Protein AF-A0A920RZF8-F1 (afdb_monomer_lite)

Sequence (107 aa):
MRLRALKFFKNVFKENGTVTAGNSSGLNDGAAALVLMNREEAELRKIEPLVKIVSWATCGVEPSLMGLGPIPATNLALKKADWQINDVDLFEINEAFAAQRLQLLKI

pLDDT: mean 93.05, std 6.18, range [61.53, 98.31]

Secondary structure (DSSP, 8-state):
--HHHHTTPPBSSSTT-S-BGGGB--------------HHHHHHTTPPPS------------GGGGGGTHHHHHHHHHHHHT--GGG-S------SBHHHHHHHTT-

Radius of gyration: 18.83 Å; chains: 1; bounding box: 41×30×52 Å

Foldseek 3Di:
DDPVVLVPFDDDPDDVDDFGPVFFDDDDDDDDDDDDDDPVVCVVVVHDDPDDDQFFFFDDDDPVPRLCRCVVRVVVRCVSSVHDPVVDPDDDDDRRGNVSVVVVVVD

Structure (mmCIF, N/CA/C/O backbone):
data_AF-A0A920RZF8-F1
#
_entry.id   AF-A0A920RZF8-F1
#
loop_
_atom_site.group_PDB
_atom_site.id
_atom_site.type_symbol
_atom_site.label_atom_id
_atom_site.label_alt_id
_atom_site.label_comp_id
_atom_site.label_asym_id
_atom_site.label_entity_id
_atom_site.label_seq_id
_atom_site.pdbx_PDB_ins_code
_atom_site.Cartn_x
_atom_site.Cartn_y
_atom_site.Cartn_z
_atom_site.occupancy
_atom_site.B_iso_or_equiv
_atom_site.auth_seq_id
_atom_site.auth_comp_id
_atom_site.auth_asym_id
_atom_site.auth_atom_id
_atom_site.pdbx_PDB_model_num
ATOM 1 N N . MET A 1 1 ? -7.581 -1.913 -23.022 1.00 64.75 1 MET A N 1
ATOM 2 C CA . MET A 1 1 ? -6.357 -2.095 -23.841 1.00 64.75 1 MET A CA 1
ATOM 3 C C . MET A 1 1 ? -6.209 -3.572 -24.212 1.00 64.75 1 MET A C 1
ATOM 5 O O . MET A 1 1 ? -6.566 -4.407 -23.395 1.00 64.75 1 MET A O 1
ATOM 9 N N . ARG A 1 2 ? -5.753 -3.931 -25.423 1.00 87.94 2 ARG A N 1
ATOM 10 C CA . ARG A 1 2 ? -5.576 -5.348 -25.829 1.00 87.94 2 ARG A CA 1
ATOM 11 C C . ARG A 1 2 ? -4.147 -5.813 -25.534 1.00 87.94 2 ARG A C 1
ATOM 13 O O . ARG A 1 2 ? -3.221 -5.062 -25.812 1.00 87.94 2 ARG A O 1
ATOM 20 N N . LEU A 1 3 ? -3.952 -7.064 -25.100 1.00 88.50 3 LEU A N 1
ATOM 21 C CA . LEU A 1 3 ? -2.623 -7.640 -24.808 1.00 88.50 3 LEU A CA 1
ATOM 22 C C . LEU A 1 3 ? -1.617 -7.445 -25.956 1.00 88.50 3 LEU A C 1
ATOM 24 O O . LEU A 1 3 ? -0.461 -7.105 -25.734 1.00 88.50 3 LEU A O 1
ATOM 28 N N . ARG A 1 4 ? -2.071 -7.597 -27.207 1.00 88.75 4 ARG A N 1
ATOM 29 C CA . ARG A 1 4 ? -1.227 -7.393 -28.397 1.00 88.75 4 ARG A CA 1
ATOM 30 C C . ARG A 1 4 ? -0.675 -5.969 -28.505 1.00 88.75 4 ARG A C 1
ATOM 32 O O . ARG A 1 4 ? 0.418 -5.800 -29.028 1.00 88.75 4 ARG A O 1
ATOM 39 N N . ALA A 1 5 ? -1.403 -4.972 -28.003 1.00 89.75 5 ALA A N 1
ATOM 40 C CA . ALA A 1 5 ? -0.987 -3.576 -28.060 1.00 89.75 5 ALA A CA 1
ATOM 41 C C . ALA A 1 5 ? 0.220 -3.285 -27.149 1.00 89.75 5 ALA A C 1
ATOM 43 O O . ALA A 1 5 ? 1.028 -2.425 -27.483 1.00 89.75 5 ALA A O 1
ATOM 44 N N . LEU A 1 6 ? 0.384 -4.031 -26.046 1.00 90.31 6 LEU A N 1
ATOM 45 C CA . LEU A 1 6 ? 1.505 -3.852 -25.113 1.00 90.31 6 LEU A CA 1
ATOM 46 C C . LEU A 1 6 ? 2.870 -4.070 -25.786 1.00 90.31 6 LEU A C 1
ATOM 48 O O . LEU A 1 6 ? 3.836 -3.410 -25.421 1.00 90.31 6 LEU A O 1
ATOM 52 N N . LYS A 1 7 ? 2.944 -4.929 -26.814 1.00 85.88 7 LYS A N 1
ATOM 53 C CA . LYS A 1 7 ? 4.188 -5.228 -27.548 1.00 85.88 7 LYS A CA 1
ATOM 54 C C . LYS A 1 7 ? 4.760 -4.038 -28.323 1.00 85.88 7 LYS A C 1
ATOM 56 O O . LYS A 1 7 ? 5.928 -4.073 -28.687 1.00 85.88 7 LYS A O 1
ATOM 61 N N . PHE A 1 8 ? 3.944 -3.025 -28.616 1.00 87.62 8 PHE A N 1
ATOM 62 C CA . PHE A 1 8 ? 4.373 -1.864 -29.400 1.00 87.62 8 PHE A CA 1
ATOM 63 C C . PHE A 1 8 ? 4.942 -0.733 -28.540 1.00 87.62 8 PHE A C 1
ATOM 65 O O . PHE A 1 8 ? 5.495 0.222 -29.086 1.00 87.62 8 PHE A O 1
ATOM 72 N N . PHE A 1 9 ? 4.824 -0.819 -27.212 1.00 85.44 9 PHE A N 1
ATOM 73 C CA . PHE A 1 9 ? 5.441 0.164 -26.335 1.00 85.44 9 PHE A CA 1
ATOM 74 C C . PHE A 1 9 ? 6.954 -0.024 -26.316 1.00 85.44 9 PHE A C 1
ATOM 76 O O . PHE A 1 9 ? 7.463 -1.127 -26.127 1.00 85.44 9 PHE A O 1
ATOM 83 N N . LYS A 1 10 ? 7.675 1.081 -26.501 1.00 85.44 10 LYS A N 1
ATOM 84 C CA . LYS A 1 10 ? 9.131 1.099 -26.396 1.00 85.44 10 LYS A CA 1
ATOM 85 C C . LYS A 1 10 ? 9.548 1.080 -24.926 1.00 85.44 10 LYS A C 1
ATOM 87 O O . LYS A 1 10 ? 8.876 1.658 -24.069 1.00 85.44 10 LYS A O 1
ATOM 92 N N . ASN A 1 11 ? 10.682 0.446 -24.655 1.00 83.88 11 ASN A N 1
ATOM 93 C CA . ASN A 1 11 ? 11.357 0.572 -23.369 1.00 83.88 11 ASN A CA 1
ATOM 94 C C . ASN A 1 11 ? 11.925 1.986 -23.219 1.00 83.88 11 ASN A C 1
ATOM 96 O O . ASN A 1 11 ? 12.470 2.534 -24.175 1.00 83.88 11 ASN A O 1
ATOM 100 N N . VAL A 1 12 ? 11.819 2.546 -22.015 1.00 79.50 12 VAL A N 1
ATOM 101 C CA . VAL A 1 12 ? 12.252 3.925 -21.710 1.00 79.50 12 VAL A CA 1
ATOM 102 C C . VAL A 1 12 ? 13.392 4.003 -20.692 1.00 79.50 12 VAL A C 1
ATOM 104 O O . VAL A 1 12 ? 14.047 5.033 -20.609 1.00 79.50 12 VAL A O 1
ATOM 107 N N . PHE A 1 13 ? 13.673 2.920 -19.959 1.00 86.12 13 PHE A N 1
ATOM 108 C CA . PHE A 1 13 ? 14.651 2.933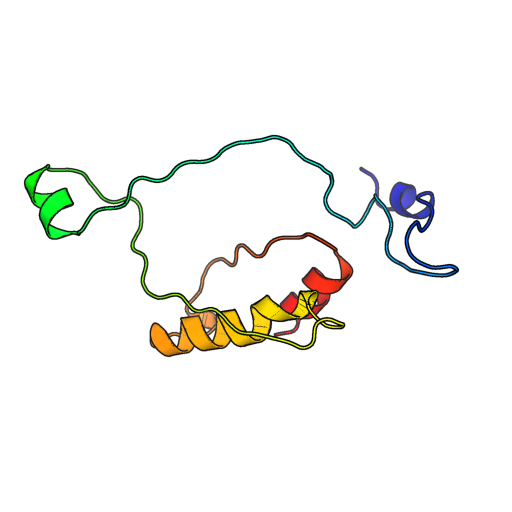 -18.859 1.00 86.12 13 PHE A CA 1
ATOM 109 C C . PHE A 1 13 ? 15.994 2.269 -19.186 1.00 86.12 13 PHE A C 1
ATOM 111 O O . PHE A 1 13 ? 17.027 2.680 -18.667 1.00 86.12 13 PHE A O 1
ATOM 118 N N . LYS A 1 14 ? 15.996 1.217 -20.011 1.00 88.12 14 LYS A N 1
ATOM 119 C CA . LYS A 1 14 ? 17.199 0.451 -20.361 1.00 88.12 14 LYS A CA 1
ATOM 120 C C . LYS A 1 14 ? 17.055 -0.151 -21.753 1.00 88.12 14 LYS A C 1
ATOM 122 O O . LYS A 1 14 ? 15.980 -0.644 -22.108 1.00 88.12 14 LYS A O 1
ATOM 127 N N . GLU A 1 15 ? 18.145 -0.156 -22.514 1.00 85.62 15 GLU A N 1
ATOM 128 C CA . GLU A 1 15 ? 18.229 -0.900 -23.769 1.00 85.62 15 GLU A CA 1
ATOM 129 C C . GLU A 1 15 ? 17.960 -2.394 -23.517 1.00 85.62 15 GLU A C 1
ATOM 131 O O . GLU A 1 15 ? 18.462 -2.973 -22.551 1.00 85.62 15 GLU A O 1
ATOM 136 N N . ASN A 1 16 ? 17.108 -3.009 -24.343 1.00 84.94 16 ASN A N 1
ATOM 137 C CA . ASN A 1 16 ? 16.633 -4.391 -24.170 1.00 84.94 16 ASN A CA 1
ATOM 138 C C . ASN A 1 16 ? 15.947 -4.683 -22.813 1.00 84.94 16 ASN A C 1
ATOM 140 O O . ASN A 1 16 ? 15.914 -5.827 -22.363 1.00 84.94 16 ASN A O 1
ATOM 144 N N . GLY A 1 17 ? 15.391 -3.660 -22.150 1.00 89.62 17 GLY A N 1
ATOM 145 C CA . GLY A 1 17 ? 14.585 -3.822 -20.937 1.00 89.62 17 GLY A CA 1
ATOM 146 C C . GLY A 1 17 ? 13.212 -4.472 -21.175 1.00 89.62 17 GLY A C 1
ATOM 147 O O . GLY A 1 17 ? 12.844 -4.827 -22.293 1.00 89.62 17 GLY A O 1
ATOM 148 N N . THR A 1 18 ? 12.432 -4.616 -20.105 1.00 92.06 18 THR A N 1
ATOM 149 C CA . THR A 1 18 ? 11.051 -5.145 -20.157 1.00 92.06 18 THR A CA 1
ATOM 150 C C . THR A 1 18 ? 10.011 -4.176 -19.589 1.00 92.06 18 THR A C 1
ATOM 152 O O . THR A 1 18 ? 8.806 -4.429 -19.673 1.00 92.06 18 THR A O 1
ATOM 155 N N . VAL A 1 19 ? 10.462 -3.061 -19.010 1.00 93.19 19 VAL A N 1
ATOM 156 C CA . VAL A 1 19 ? 9.607 -2.030 -18.419 1.00 93.19 19 VAL A CA 1
ATOM 157 C C . VAL A 1 19 ? 9.269 -0.978 -19.473 1.00 93.19 19 VAL A C 1
ATOM 159 O O . VAL A 1 19 ? 10.151 -0.360 -20.075 1.00 93.19 19 VAL A O 1
ATOM 162 N N . THR A 1 20 ? 7.972 -0.765 -19.666 1.00 93.88 20 THR A N 1
ATOM 163 C CA . THR A 1 20 ? 7.380 0.121 -20.669 1.00 93.88 20 THR A CA 1
ATOM 164 C C . THR A 1 20 ? 6.270 0.963 -20.042 1.00 93.88 20 THR A C 1
ATOM 166 O O . THR A 1 20 ? 5.745 0.627 -18.981 1.00 93.88 20 THR A O 1
ATOM 169 N N . ALA A 1 21 ? 5.832 2.020 -20.727 1.00 92.06 21 ALA A N 1
ATOM 170 C CA . ALA A 1 21 ? 4.686 2.808 -20.263 1.00 92.06 21 ALA A CA 1
ATOM 171 C C . ALA A 1 21 ? 3.379 1.991 -20.169 1.00 92.06 21 ALA A C 1
ATOM 173 O O . ALA A 1 21 ? 2.489 2.348 -19.411 1.00 92.06 21 ALA A O 1
ATOM 174 N N . GLY A 1 22 ? 3.258 0.880 -20.908 1.00 92.44 22 GLY A N 1
ATOM 175 C CA . GLY A 1 22 ? 2.079 0.012 -20.849 1.00 92.44 22 GLY A CA 1
ATOM 176 C C . GLY A 1 22 ? 2.031 -0.918 -19.631 1.00 92.44 22 GLY A C 1
ATOM 177 O O . GLY A 1 22 ? 0.998 -1.532 -19.389 1.00 92.44 22 GLY A O 1
ATOM 178 N N . ASN A 1 23 ? 3.135 -1.059 -18.888 1.00 93.88 23 ASN A N 1
ATOM 179 C CA . ASN A 1 23 ? 3.229 -1.920 -17.702 1.00 93.88 23 ASN A CA 1
ATOM 180 C C . ASN A 1 23 ? 3.809 -1.195 -16.472 1.00 93.88 23 ASN A C 1
ATOM 182 O O . ASN A 1 23 ? 4.311 -1.839 -15.547 1.00 93.88 23 ASN A O 1
ATOM 186 N N . SER A 1 24 ? 3.725 0.135 -16.480 1.00 93.94 24 SER A N 1
ATOM 187 C CA . SER A 1 24 ? 4.105 1.030 -15.386 1.00 93.94 24 SER A CA 1
ATOM 188 C C . SER A 1 24 ? 2.921 1.933 -15.051 1.00 93.94 24 SER A C 1
ATOM 190 O O . SER A 1 24 ? 2.096 2.209 -15.926 1.00 93.94 24 SER A O 1
ATOM 192 N N . SER A 1 25 ? 2.844 2.419 -13.816 1.00 94.25 25 SER A N 1
ATOM 193 C CA . SER A 1 25 ? 1.885 3.463 -13.463 1.00 94.25 25 SER A CA 1
ATOM 194 C C . SER A 1 25 ? 2.205 4.763 -14.206 1.00 94.25 25 SER A C 1
ATOM 196 O O . SER A 1 25 ? 3.362 5.053 -14.525 1.00 94.25 25 SER A O 1
ATOM 198 N N . GLY A 1 26 ? 1.171 5.557 -14.475 1.00 93.88 26 GLY A N 1
ATOM 199 C CA . GLY A 1 26 ? 1.331 6.882 -15.062 1.00 93.88 26 GLY A CA 1
ATOM 200 C C . GLY A 1 26 ? 1.813 7.926 -14.054 1.00 93.88 26 GLY A C 1
ATOM 201 O O . GLY A 1 26 ? 2.027 7.644 -12.876 1.00 93.88 26 GLY A O 1
ATOM 202 N N . LEU A 1 27 ? 1.951 9.155 -14.547 1.00 94.69 27 LEU A N 1
ATOM 203 C CA . LEU A 1 27 ? 1.905 10.348 -13.708 1.00 94.69 27 LEU A CA 1
ATOM 204 C C . LEU A 1 27 ? 0.442 10.771 -13.603 1.00 94.69 27 LEU A C 1
ATOM 206 O O . LEU A 1 27 ? -0.252 10.851 -14.618 1.00 94.69 27 LEU A O 1
ATOM 210 N N . ASN A 1 28 ? -0.030 10.987 -12.382 1.00 95.94 28 ASN A N 1
ATOM 211 C CA . ASN A 1 28 ? -1.441 11.197 -12.094 1.00 95.94 28 ASN A CA 1
ATOM 212 C C . ASN A 1 28 ? -1.613 12.344 -11.098 1.00 95.94 28 ASN A C 1
ATOM 214 O O . ASN A 1 28 ? -0.846 12.443 -10.142 1.00 95.94 28 ASN A O 1
ATOM 218 N N . ASP A 1 29 ? -2.669 13.133 -11.293 1.00 97.19 29 ASP A N 1
ATOM 219 C CA . ASP A 1 29 ? -3.113 14.163 -10.356 1.00 97.19 29 ASP A CA 1
ATOM 220 C C . ASP A 1 29 ? -4.395 13.693 -9.653 1.00 97.19 29 ASP A C 1
ATOM 222 O O . ASP A 1 29 ? -5.332 13.219 -10.300 1.00 97.19 29 ASP A O 1
ATOM 226 N N . GLY A 1 30 ? -4.448 13.812 -8.326 1.00 96.75 30 GLY A N 1
ATOM 227 C CA . GLY A 1 30 ? -5.599 13.395 -7.526 1.00 96.75 30 GLY A CA 1
ATOM 228 C C . GLY A 1 30 ? -5.421 13.673 -6.034 1.00 96.75 30 GLY A C 1
ATOM 229 O O . GLY A 1 30 ? -4.321 13.974 -5.576 1.00 96.75 30 GLY A O 1
ATOM 230 N N . ALA A 1 31 ? -6.511 13.568 -5.271 1.00 97.75 31 ALA A N 1
ATOM 231 C CA . ALA A 1 31 ? -6.513 13.735 -3.819 1.00 97.75 31 ALA A CA 1
ATOM 232 C C . ALA A 1 31 ? -7.434 12.707 -3.149 1.00 97.75 31 ALA A C 1
ATOM 234 O O . ALA A 1 31 ? -8.458 12.317 -3.709 1.00 97.75 31 ALA A O 1
ATOM 235 N N . ALA A 1 32 ? -7.076 12.299 -1.933 1.00 97.56 32 ALA A N 1
ATOM 236 C CA . ALA A 1 32 ? -7.878 11.438 -1.072 1.00 97.56 32 ALA A CA 1
ATOM 237 C C . ALA A 1 32 ? -7.745 11.905 0.385 1.00 97.56 32 ALA A C 1
ATOM 239 O O . ALA A 1 32 ? -6.698 12.423 0.776 1.00 97.56 32 ALA A O 1
ATOM 240 N N . ALA A 1 33 ? -8.797 11.725 1.184 1.00 98.00 33 ALA A N 1
ATOM 241 C CA . ALA A 1 33 ? -8.814 12.100 2.595 1.00 98.00 33 ALA A CA 1
ATOM 242 C C . ALA A 1 33 ? -9.531 11.038 3.436 1.00 98.00 33 ALA A C 1
ATOM 244 O O . ALA A 1 33 ? -10.488 10.413 2.982 1.00 98.00 33 ALA A O 1
ATOM 245 N N . LEU A 1 34 ? -9.066 10.864 4.673 1.00 97.50 34 LEU A N 1
ATOM 246 C CA . LEU A 1 34 ? -9.647 9.984 5.685 1.00 97.50 34 LEU A CA 1
ATOM 247 C C . LEU A 1 34 ? -9.737 10.754 7.006 1.00 97.50 34 LEU A C 1
ATOM 249 O O . LEU A 1 34 ? -8.871 11.578 7.303 1.00 97.50 34 LEU A O 1
ATOM 253 N N . VAL A 1 35 ? -10.758 10.464 7.811 1.00 97.19 35 VAL A N 1
ATOM 254 C CA . VAL A 1 35 ? -10.884 10.986 9.177 1.00 97.19 35 VAL A CA 1
ATOM 255 C C . VAL A 1 35 ? -10.560 9.861 10.149 1.00 97.19 35 VAL A C 1
ATOM 257 O O . VAL A 1 35 ? -11.169 8.795 10.093 1.00 97.19 35 VAL A O 1
ATOM 260 N N . LEU A 1 36 ? -9.594 10.099 11.033 1.00 97.56 36 LEU A N 1
ATOM 261 C CA . LEU A 1 36 ? -9.194 9.152 12.069 1.00 97.56 36 LEU A CA 1
ATOM 262 C C . LEU A 1 36 ? -9.745 9.598 13.418 1.00 97.56 36 LEU A C 1
ATOM 264 O O . LEU A 1 36 ? -9.737 10.786 13.739 1.00 97.56 36 LEU A O 1
ATOM 268 N N . MET A 1 37 ? -10.200 8.635 14.213 1.00 97.19 37 MET A N 1
ATOM 269 C CA . MET A 1 37 ? -10.693 8.860 15.568 1.00 97.19 37 MET A CA 1
ATOM 270 C C . MET A 1 37 ? -10.319 7.685 16.466 1.00 97.19 37 MET A C 1
ATOM 272 O O . MET A 1 37 ? -10.192 6.548 16.005 1.00 97.19 37 MET A O 1
ATOM 276 N N . ASN A 1 38 ? -10.200 7.956 17.765 1.00 97.56 38 ASN A N 1
ATOM 277 C CA . ASN A 1 38 ? -10.251 6.901 18.770 1.00 97.56 38 ASN A CA 1
ATOM 278 C C . ASN A 1 38 ? -11.667 6.315 18.815 1.00 97.56 38 ASN A C 1
ATOM 280 O O . ASN A 1 38 ? -12.646 7.034 18.607 1.00 97.56 38 ASN A O 1
ATOM 284 N N . ARG A 1 39 ? -11.782 5.017 19.123 1.00 96.50 39 ARG A N 1
ATOM 285 C CA . ARG A 1 39 ? -13.082 4.332 19.187 1.00 96.50 39 ARG A CA 1
ATOM 286 C C . ARG A 1 39 ? -14.037 4.994 20.187 1.00 96.50 39 ARG A C 1
ATOM 288 O O . ARG A 1 39 ? -15.181 5.242 19.837 1.00 96.50 39 ARG A O 1
ATOM 295 N N . GLU A 1 40 ? -13.541 5.338 21.371 1.00 97.38 40 GLU A N 1
ATOM 296 C CA . GLU A 1 40 ? -14.320 5.987 22.437 1.00 97.38 40 GLU A CA 1
ATOM 297 C C . GLU A 1 40 ? -14.927 7.323 21.978 1.00 97.38 40 GLU A C 1
ATOM 299 O O . GLU A 1 40 ? -16.091 7.614 22.242 1.00 97.38 40 GLU A O 1
ATOM 304 N N . GLU A 1 41 ? -14.161 8.116 21.225 1.00 97.75 41 GLU A N 1
ATOM 305 C CA . GLU A 1 41 ? -14.629 9.404 20.709 1.00 97.75 41 GLU A CA 1
ATOM 306 C C . GLU A 1 41 ? -15.675 9.223 19.602 1.00 97.75 41 GLU A C 1
ATOM 308 O O . GLU A 1 41 ? -16.660 9.962 19.545 1.00 97.75 41 GLU A O 1
ATOM 313 N N . ALA A 1 42 ? -15.488 8.225 18.734 1.00 97.38 42 ALA A N 1
ATOM 314 C CA . ALA A 1 42 ? -16.473 7.883 17.713 1.00 97.38 42 ALA A CA 1
ATOM 315 C C . ALA A 1 42 ? -17.802 7.443 18.354 1.00 97.38 42 ALA A C 1
ATOM 317 O O . ALA A 1 42 ? -18.862 7.909 17.940 1.00 97.38 42 ALA A O 1
ATOM 318 N N . GLU A 1 43 ? -17.752 6.631 19.415 1.00 96.62 43 GLU A N 1
ATOM 319 C CA . GLU A 1 43 ? -18.927 6.193 20.178 1.00 96.62 43 GLU A CA 1
ATOM 320 C C . GLU A 1 43 ? -19.637 7.365 20.873 1.00 96.62 43 GLU A C 1
ATOM 322 O O . GLU A 1 43 ? -20.854 7.509 20.733 1.00 96.62 43 GLU A O 1
ATOM 327 N N . LEU A 1 44 ? -18.890 8.254 21.544 1.00 97.94 44 LEU A N 1
ATOM 328 C CA . LEU A 1 44 ? -19.437 9.463 22.176 1.00 97.94 44 LEU A CA 1
ATOM 329 C C . LEU A 1 44 ? -20.180 10.343 21.162 1.00 97.94 44 LEU A C 1
ATOM 331 O O . LEU A 1 44 ? -21.261 10.868 21.443 1.00 97.94 44 LEU A O 1
ATOM 335 N N . ARG A 1 45 ? -19.609 10.480 19.962 1.00 97.75 45 ARG A N 1
ATOM 336 C CA . ARG A 1 45 ? -20.190 11.247 18.853 1.00 97.75 45 ARG A CA 1
ATOM 337 C C . ARG A 1 45 ? -21.245 10.481 18.061 1.00 97.75 45 ARG A C 1
ATOM 339 O O . ARG A 1 45 ? -21.848 11.073 17.169 1.00 97.75 45 ARG A O 1
ATOM 346 N N . LYS A 1 46 ? -21.488 9.205 18.382 1.00 97.88 46 LYS A N 1
ATOM 347 C CA . LYS A 1 46 ? -22.399 8.304 17.658 1.00 97.88 46 LYS A CA 1
ATOM 348 C C . LYS A 1 46 ? -22.053 8.186 16.166 1.00 97.88 46 LYS A C 1
ATOM 350 O O . LYS A 1 46 ? -22.941 8.144 15.318 1.00 97.88 46 LYS A O 1
ATOM 355 N N . ILE A 1 47 ? -20.760 8.163 15.852 1.00 97.56 47 ILE A N 1
ATOM 356 C CA . ILE A 1 47 ? -20.225 7.944 14.506 1.00 97.56 47 ILE A CA 1
ATOM 357 C C . ILE A 1 47 ? -19.856 6.467 14.383 1.00 97.56 47 ILE A C 1
ATOM 359 O O . ILE A 1 47 ? -19.030 5.970 15.146 1.00 97.56 47 ILE A O 1
ATOM 363 N N . GLU A 1 48 ? -20.441 5.774 13.408 1.00 97.06 48 GLU A N 1
ATOM 364 C CA . GLU A 1 48 ? -20.093 4.388 13.093 1.00 97.06 48 GLU A CA 1
ATOM 365 C C . GLU A 1 48 ? -18.763 4.332 12.311 1.00 97.06 48 GLU A C 1
ATOM 367 O O . GLU A 1 48 ? -18.671 4.902 11.219 1.00 97.06 48 GLU A O 1
ATOM 372 N N . PRO A 1 49 ? -17.705 3.685 12.837 1.00 97.25 49 PRO A N 1
ATOM 373 C CA . PRO A 1 49 ? -16.434 3.568 12.127 1.00 97.25 49 PRO A CA 1
ATOM 374 C C . PRO A 1 49 ? -16.534 2.602 10.941 1.00 97.25 49 PRO A C 1
ATOM 376 O O . PRO A 1 49 ? -17.002 1.479 11.101 1.00 97.25 49 PRO A O 1
ATOM 379 N N . LEU A 1 50 ? -16.004 2.993 9.777 1.00 97.81 50 LEU A N 1
ATOM 380 C CA . LEU A 1 50 ? -15.984 2.132 8.584 1.00 97.81 50 LEU A CA 1
ATOM 381 C C . LEU A 1 50 ? -15.000 0.961 8.712 1.00 97.81 50 LEU A C 1
ATOM 383 O O . LEU A 1 50 ? -15.272 -0.142 8.252 1.00 97.81 50 LEU A O 1
ATOM 387 N N . VAL A 1 51 ? -13.831 1.218 9.304 1.00 96.44 51 VAL A N 1
ATOM 388 C CA . VAL A 1 51 ? -12.733 0.254 9.455 1.00 96.44 51 VAL A CA 1
ATOM 389 C C . VAL A 1 51 ? -11.925 0.561 10.716 1.00 96.44 51 VAL A C 1
ATOM 391 O O . VAL A 1 51 ? -12.042 1.636 11.308 1.00 96.44 51 VAL A O 1
ATOM 394 N N . LYS A 1 52 ? -11.059 -0.375 11.114 1.00 96.75 52 LYS A N 1
ATOM 395 C CA . LYS A 1 52 ? -10.077 -0.202 12.190 1.00 96.75 52 LYS A CA 1
ATOM 396 C C . LYS A 1 52 ? -8.668 -0.429 11.644 1.00 96.75 52 LYS A C 1
ATOM 398 O O . LYS A 1 52 ? -8.429 -1.417 10.959 1.00 96.75 52 LYS A O 1
ATOM 403 N N . ILE A 1 53 ? -7.722 0.430 12.023 1.00 97.62 53 ILE A N 1
ATOM 404 C CA . ILE A 1 53 ? -6.290 0.181 11.801 1.00 97.62 53 ILE A CA 1
ATOM 405 C C . ILE A 1 53 ? -5.823 -0.823 12.863 1.00 97.62 53 ILE A C 1
ATOM 407 O O . ILE A 1 53 ? -5.783 -0.494 14.049 1.00 97.62 53 ILE A O 1
ATOM 411 N N . VAL A 1 54 ? -5.525 -2.059 12.453 1.00 97.56 54 VAL A N 1
ATOM 412 C CA . VAL A 1 54 ? -5.111 -3.145 13.366 1.00 97.56 54 VAL A CA 1
ATOM 413 C C . VAL A 1 54 ? -3.610 -3.092 13.644 1.00 97.56 54 VAL A C 1
ATOM 415 O O . VAL A 1 54 ? -3.190 -3.180 14.795 1.00 97.56 54 VAL A O 1
ATOM 418 N N . SER A 1 55 ? -2.797 -2.892 12.609 1.00 98.31 55 SER A N 1
ATOM 419 C CA . SER A 1 55 ? -1.350 -2.726 12.725 1.00 98.31 55 SER A CA 1
ATOM 420 C C . SER A 1 55 ? -0.791 -1.944 11.535 1.00 98.31 55 SER A C 1
ATOM 422 O O . SER A 1 55 ? -1.474 -1.708 10.539 1.00 98.31 55 SER A O 1
ATOM 424 N N . TRP A 1 56 ? 0.469 -1.525 11.652 1.00 98.00 56 TRP A N 1
ATOM 425 C CA . TRP A 1 56 ? 1.229 -0.913 10.567 1.00 98.00 56 TRP A CA 1
ATOM 426 C C . TRP A 1 56 ? 2.732 -1.133 10.777 1.00 98.00 56 TRP A C 1
ATOM 428 O O . TRP A 1 56 ? 3.218 -1.341 11.901 1.00 98.00 56 TRP A O 1
ATOM 438 N N . ALA A 1 57 ? 3.492 -1.094 9.687 1.00 98.06 57 ALA A N 1
ATOM 439 C CA . ALA A 1 57 ? 4.934 -1.263 9.717 1.00 98.06 57 ALA A CA 1
ATOM 440 C C . ALA A 1 57 ? 5.615 -0.558 8.542 1.00 98.06 57 ALA A C 1
ATOM 442 O O . ALA A 1 57 ? 5.042 -0.421 7.464 1.00 98.06 57 ALA A O 1
ATOM 443 N N . THR A 1 58 ? 6.870 -0.179 8.766 1.00 97.12 58 THR A N 1
ATOM 444 C CA . THR A 1 58 ? 7.772 0.376 7.757 1.00 97.12 58 THR A CA 1
ATOM 445 C C . THR A 1 58 ? 9.079 -0.401 7.823 1.00 97.12 58 THR A C 1
ATOM 447 O O . THR A 1 58 ? 9.565 -0.699 8.917 1.00 97.12 58 THR A O 1
ATOM 450 N N . CYS A 1 59 ? 9.654 -0.729 6.668 1.00 94.38 59 CYS A N 1
ATOM 451 C CA . CYS A 1 59 ? 10.929 -1.433 6.570 1.00 94.38 59 CYS A CA 1
ATOM 452 C C . CYS A 1 59 ? 11.793 -0.813 5.472 1.00 94.38 59 CYS A C 1
ATOM 454 O O . CYS A 1 59 ? 11.279 -0.389 4.438 1.00 94.38 59 CYS A O 1
ATOM 456 N N . GLY A 1 60 ? 13.105 -0.780 5.702 1.00 94.94 60 GLY A N 1
ATOM 457 C CA . GLY A 1 60 ? 14.086 -0.443 4.675 1.00 94.94 60 GLY A CA 1
ATOM 458 C C . GLY A 1 60 ? 14.484 -1.677 3.870 1.00 94.94 60 GLY A C 1
ATOM 459 O O . GLY A 1 60 ? 14.505 -2.789 4.396 1.00 94.94 60 GLY A O 1
ATOM 460 N N . VAL A 1 61 ? 14.818 -1.464 2.602 1.00 95.06 61 VAL A N 1
ATOM 461 C CA . VAL A 1 61 ? 15.450 -2.449 1.716 1.00 95.06 61 VAL A CA 1
ATOM 462 C C . VAL A 1 61 ? 16.584 -1.766 0.960 1.00 95.06 61 VAL A C 1
ATOM 464 O O . VAL A 1 61 ? 16.656 -0.536 0.932 1.00 95.06 61 VAL A O 1
ATOM 467 N N . GLU A 1 62 ? 17.450 -2.557 0.329 1.00 94.94 62 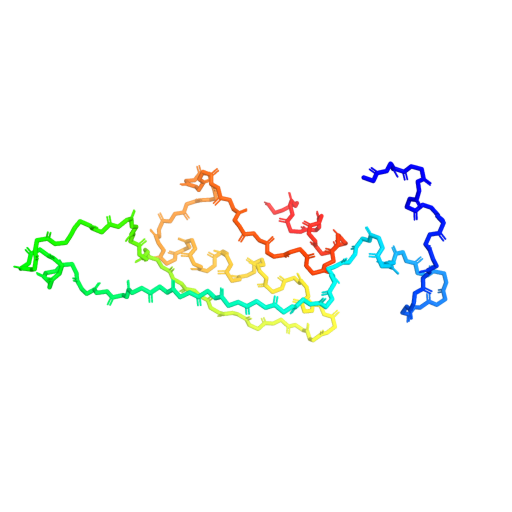GLU A N 1
ATOM 468 C CA . GLU A 1 62 ? 18.477 -2.022 -0.563 1.00 94.94 62 GLU A CA 1
ATOM 469 C C . GLU A 1 62 ? 17.850 -1.111 -1.634 1.00 94.94 62 GLU A C 1
ATOM 471 O O . GLU A 1 62 ? 16.861 -1.512 -2.258 1.00 94.94 62 GLU A O 1
ATOM 476 N N . PRO A 1 63 ? 18.406 0.088 -1.899 1.00 94.50 63 PRO A N 1
ATOM 477 C CA . PRO A 1 63 ? 17.818 1.035 -2.849 1.00 94.50 63 PRO A CA 1
ATOM 478 C C . PRO A 1 63 ? 17.618 0.457 -4.255 1.00 94.50 63 PRO A C 1
ATOM 480 O O . PRO A 1 63 ? 16.626 0.747 -4.920 1.00 94.50 63 PRO A O 1
ATOM 483 N N . SER A 1 64 ? 18.526 -0.418 -4.697 1.00 93.06 64 SER A N 1
ATOM 484 C CA . SER A 1 64 ? 18.428 -1.117 -5.985 1.00 93.06 64 SER A CA 1
ATOM 485 C C . SER A 1 64 ? 17.259 -2.110 -6.058 1.00 93.06 64 SER A C 1
ATOM 487 O O . SER A 1 64 ? 16.848 -2.493 -7.152 1.00 93.06 64 SER A O 1
ATOM 489 N N . LEU A 1 65 ? 16.702 -2.504 -4.908 1.00 89.81 65 LEU A N 1
ATOM 490 C CA . LEU A 1 65 ? 15.593 -3.444 -4.749 1.00 89.81 65 LEU A CA 1
ATOM 491 C C . LEU A 1 65 ? 14.341 -2.776 -4.166 1.00 89.81 65 LEU A C 1
ATOM 493 O O . LEU A 1 65 ? 13.468 -3.474 -3.654 1.00 89.81 65 LEU A O 1
ATOM 497 N N . MET A 1 66 ? 14.223 -1.446 -4.251 1.00 91.56 66 MET A N 1
ATOM 498 C CA . MET A 1 66 ? 13.154 -0.682 -3.589 1.00 91.56 66 MET A CA 1
ATOM 499 C C . MET A 1 66 ? 11.736 -1.240 -3.818 1.00 91.56 66 MET A C 1
ATOM 501 O O . MET A 1 66 ? 10.910 -1.212 -2.910 1.00 91.56 66 MET A O 1
ATOM 505 N N . GLY A 1 67 ? 11.462 -1.815 -4.997 1.00 89.31 67 GLY A N 1
ATOM 506 C CA . GLY A 1 67 ? 10.161 -2.408 -5.330 1.00 89.31 67 GLY A CA 1
ATOM 507 C C . GLY A 1 67 ? 9.775 -3.632 -4.487 1.00 89.31 67 GLY A C 1
ATOM 508 O O . GLY A 1 67 ? 8.619 -4.044 -4.504 1.00 89.31 67 GLY A O 1
ATOM 509 N N . LEU A 1 68 ? 10.717 -4.206 -3.732 1.00 92.81 68 LEU A N 1
ATOM 510 C CA . LEU A 1 68 ? 10.493 -5.325 -2.812 1.00 92.81 68 LEU A CA 1
ATOM 511 C C . LEU A 1 68 ? 10.178 -4.874 -1.380 1.00 92.81 68 LEU A C 1
ATOM 513 O O . LEU A 1 68 ? 9.890 -5.720 -0.539 1.00 92.81 68 LEU A O 1
ATOM 517 N N . GLY A 1 69 ? 10.199 -3.569 -1.091 1.00 94.06 69 GLY A N 1
ATOM 518 C CA . GLY A 1 69 ? 9.883 -3.013 0.231 1.00 94.06 69 GLY A CA 1
ATOM 519 C C . GLY A 1 69 ? 8.576 -3.523 0.865 1.00 94.06 69 GLY A C 1
ATOM 520 O O . GLY A 1 69 ? 8.570 -3.779 2.072 1.00 94.06 69 GLY A O 1
ATOM 521 N N . PRO A 1 70 ? 7.490 -3.752 0.097 1.00 94.81 70 PRO A N 1
ATOM 522 C CA . PRO A 1 70 ? 6.258 -4.301 0.655 1.00 94.81 70 PRO A CA 1
ATOM 523 C C . PRO A 1 70 ? 6.399 -5.699 1.271 1.00 94.81 70 PRO A C 1
ATOM 525 O O . PRO A 1 70 ? 5.621 -6.013 2.166 1.00 94.81 70 PRO A O 1
ATOM 528 N N . ILE A 1 71 ? 7.378 -6.523 0.865 1.00 93.62 71 ILE A N 1
ATOM 529 C CA . ILE A 1 71 ? 7.564 -7.885 1.405 1.00 93.62 71 ILE A CA 1
ATOM 530 C C . ILE A 1 71 ? 7.859 -7.848 2.917 1.00 93.62 71 ILE A C 1
ATOM 532 O O . ILE A 1 71 ? 7.039 -8.335 3.701 1.00 93.62 71 ILE A O 1
ATOM 536 N N . PRO A 1 72 ? 8.983 -7.258 3.382 1.00 95.38 72 PRO A N 1
ATOM 537 C CA . PRO A 1 72 ? 9.280 -7.207 4.810 1.00 95.38 72 PRO A CA 1
ATOM 538 C C . PRO A 1 72 ? 8.278 -6.345 5.585 1.00 95.38 72 PRO A C 1
ATOM 540 O O . PRO A 1 72 ? 7.953 -6.681 6.723 1.00 95.38 72 PRO A O 1
ATOM 543 N N . ALA A 1 73 ? 7.755 -5.271 4.980 1.00 96.69 73 ALA A N 1
ATOM 544 C CA . ALA A 1 73 ? 6.785 -4.398 5.636 1.00 96.69 73 ALA A CA 1
ATOM 545 C C . ALA A 1 73 ? 5.465 -5.128 5.936 1.00 96.69 73 ALA A C 1
ATOM 547 O O . ALA A 1 73 ? 4.970 -5.051 7.061 1.00 96.69 73 ALA A O 1
ATOM 548 N N . THR A 1 74 ? 4.938 -5.891 4.973 1.00 95.88 74 THR A N 1
ATOM 549 C CA . THR A 1 74 ? 3.706 -6.679 5.144 1.00 95.88 74 THR A CA 1
ATOM 550 C C . THR A 1 74 ? 3.908 -7.767 6.193 1.00 95.88 74 THR A C 1
ATOM 552 O O . THR A 1 74 ? 3.119 -7.857 7.129 1.00 95.88 74 THR A O 1
ATOM 555 N N . ASN A 1 75 ? 5.012 -8.519 6.121 1.00 95.25 75 ASN A N 1
ATOM 556 C CA . ASN A 1 75 ? 5.3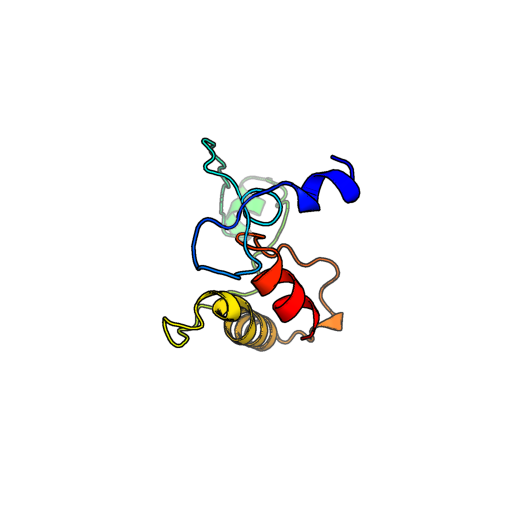25 -9.557 7.109 1.00 95.25 75 ASN A CA 1
ATOM 557 C C . ASN A 1 75 ? 5.422 -8.993 8.535 1.00 95.25 75 ASN A C 1
ATOM 559 O O . ASN A 1 75 ? 4.947 -9.611 9.488 1.00 95.25 75 ASN A O 1
ATOM 563 N N . LEU A 1 76 ? 6.010 -7.804 8.700 1.00 97.62 76 LEU A N 1
ATOM 564 C CA . LEU A 1 76 ? 6.101 -7.154 10.004 1.00 97.62 76 LEU A CA 1
ATOM 565 C C . LEU A 1 76 ? 4.741 -6.632 10.493 1.00 97.62 76 LEU A C 1
ATOM 567 O O . LEU A 1 76 ? 4.447 -6.746 11.683 1.00 97.62 76 LEU A O 1
ATOM 571 N N . ALA A 1 77 ? 3.911 -6.072 9.609 1.00 98.19 77 ALA A N 1
ATOM 572 C CA . ALA A 1 77 ? 2.561 -5.628 9.957 1.00 98.19 77 ALA A CA 1
ATOM 573 C C . ALA A 1 77 ? 1.672 -6.809 10.380 1.00 98.19 77 ALA A C 1
ATOM 575 O O . ALA A 1 77 ? 1.036 -6.735 11.432 1.00 98.19 77 ALA A O 1
ATOM 576 N N . LEU A 1 78 ? 1.702 -7.915 9.632 1.00 97.69 78 LEU A N 1
ATOM 577 C CA . LEU A 1 78 ? 1.001 -9.155 9.976 1.00 97.69 78 LEU A CA 1
ATOM 578 C C . LEU A 1 78 ? 1.454 -9.685 11.337 1.00 97.69 78 LEU A C 1
ATOM 580 O O . LEU A 1 78 ? 0.630 -9.885 12.223 1.00 97.69 78 LEU A O 1
ATOM 584 N N . LYS A 1 79 ? 2.770 -9.768 11.568 1.00 97.81 79 LYS A N 1
ATOM 585 C CA . LYS A 1 79 ? 3.318 -10.181 12.867 1.00 97.81 79 LYS A CA 1
ATOM 586 C C . LYS A 1 79 ? 2.848 -9.289 14.023 1.00 97.81 79 LYS A C 1
ATOM 588 O O . LYS A 1 79 ? 2.583 -9.793 15.106 1.00 97.81 79 LYS A O 1
ATOM 593 N N . LYS A 1 80 ? 2.752 -7.969 13.824 1.00 98.31 80 LYS A N 1
ATOM 594 C CA . LYS A 1 80 ? 2.240 -7.035 14.846 1.00 98.31 80 LYS A CA 1
ATOM 595 C C . LYS A 1 80 ? 0.737 -7.179 15.093 1.00 98.31 80 LYS A C 1
ATOM 597 O O . LYS A 1 80 ? 0.289 -6.868 16.191 1.00 98.31 80 LYS A O 1
ATOM 602 N N . ALA A 1 81 ? -0.020 -7.580 14.075 1.00 97.94 81 ALA A N 1
ATOM 603 C CA . ALA A 1 81 ? -1.447 -7.871 14.181 1.00 97.94 81 ALA A CA 1
ATOM 604 C C . ALA A 1 81 ? -1.728 -9.275 14.741 1.00 97.94 81 ALA A C 1
ATOM 606 O O . ALA A 1 81 ? -2.884 -9.577 15.013 1.00 97.94 81 ALA A O 1
ATOM 607 N N . ASP A 1 82 ? -0.687 -10.099 14.912 1.00 98.00 82 ASP A N 1
ATOM 608 C CA . ASP A 1 82 ? -0.791 -11.535 15.188 1.00 98.00 82 ASP A CA 1
ATOM 609 C C . ASP A 1 82 ? -1.602 -12.286 14.116 1.00 98.00 82 ASP A C 1
ATOM 611 O O . ASP A 1 82 ? -2.409 -13.163 14.405 1.00 98.00 82 ASP A O 1
ATOM 615 N N . TRP A 1 83 ? -1.415 -11.893 12.853 1.00 97.94 83 TRP A N 1
ATOM 616 C CA . TRP A 1 83 ? -2.101 -12.457 11.690 1.00 97.94 83 TRP A CA 1
ATOM 617 C C . TRP A 1 83 ? -1.150 -13.284 10.826 1.00 97.94 83 TRP A C 1
ATOM 619 O O . TRP A 1 83 ? 0.050 -13.010 10.729 1.00 97.94 83 TRP A O 1
ATOM 629 N N . GLN A 1 84 ? -1.712 -14.276 10.148 1.00 96.06 84 GLN A N 1
ATOM 630 C CA . GLN A 1 84 ? -1.123 -14.992 9.026 1.00 96.06 84 GLN A CA 1
ATOM 631 C C . GLN A 1 84 ? -1.565 -14.357 7.702 1.00 96.06 84 GLN A C 1
ATOM 633 O O . GLN A 1 84 ? -2.553 -13.631 7.633 1.00 96.06 84 GLN A O 1
ATOM 638 N N . ILE A 1 85 ? -0.855 -14.663 6.612 1.00 92.94 85 ILE A N 1
ATOM 639 C CA . ILE A 1 85 ? -1.206 -14.147 5.277 1.00 92.94 85 ILE A CA 1
ATOM 640 C C . ILE A 1 85 ? -2.623 -14.562 4.842 1.00 92.94 85 ILE A C 1
ATOM 642 O O . ILE A 1 85 ? -3.313 -13.787 4.192 1.00 92.94 85 ILE A O 1
A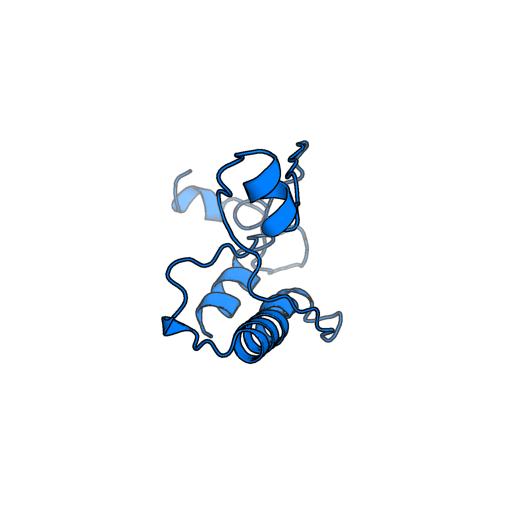TOM 646 N N . ASN A 1 86 ? -3.071 -15.751 5.262 1.00 95.19 86 ASN A N 1
ATOM 647 C CA . ASN A 1 86 ? -4.397 -16.294 4.951 1.00 95.19 86 ASN A CA 1
ATOM 648 C C . ASN A 1 86 ? -5.525 -15.674 5.790 1.00 95.19 86 ASN A C 1
ATOM 650 O O . ASN A 1 86 ? -6.686 -15.933 5.494 1.00 95.19 86 ASN A O 1
ATOM 654 N N . ASP A 1 87 ? -5.196 -14.875 6.810 1.00 96.38 87 ASP A N 1
ATOM 655 C CA . ASP A 1 87 ? -6.189 -14.114 7.578 1.00 96.38 87 ASP A CA 1
ATOM 656 C C . ASP A 1 87 ? -6.569 -12.804 6.864 1.00 96.38 87 ASP A C 1
ATOM 658 O O . ASP A 1 87 ? -7.451 -12.076 7.317 1.00 96.38 87 ASP A O 1
ATOM 662 N N . VAL A 1 88 ? -5.890 -12.475 5.758 1.00 96.19 88 VAL A N 1
ATOM 663 C CA . VAL A 1 88 ? -6.153 -11.279 4.957 1.00 96.19 88 VAL A CA 1
ATOM 664 C C . VAL A 1 88 ? -6.967 -11.645 3.723 1.00 96.19 88 VAL A C 1
ATOM 666 O O . VAL A 1 88 ? -6.475 -12.297 2.804 1.00 96.19 88 VAL A O 1
ATOM 669 N N . ASP A 1 89 ? -8.193 -11.134 3.667 1.00 96.62 89 ASP A N 1
ATOM 670 C CA . ASP A 1 89 ? -9.096 -11.364 2.536 1.00 96.62 89 ASP A CA 1
ATOM 671 C C . ASP A 1 89 ? -8.687 -10.592 1.271 1.00 96.62 89 ASP A C 1
ATOM 673 O O . ASP A 1 89 ? -8.903 -11.053 0.148 1.00 96.62 89 ASP A O 1
ATOM 677 N N . LEU A 1 90 ? -8.117 -9.392 1.437 1.00 95.56 90 LEU A N 1
ATOM 678 C CA . LEU A 1 90 ? -7.805 -8.485 0.333 1.00 95.56 90 LEU A CA 1
ATOM 679 C C . LEU A 1 90 ? -6.488 -7.735 0.552 1.00 95.56 90 LEU A C 1
ATOM 681 O O . LEU A 1 90 ? -6.270 -7.112 1.589 1.00 95.56 90 LEU A O 1
ATOM 685 N N . PHE A 1 91 ? -5.645 -7.733 -0.483 1.00 94.25 91 PHE A N 1
ATOM 686 C CA . PHE A 1 91 ? -4.380 -7.002 -0.514 1.00 94.25 91 PHE A CA 1
ATOM 687 C C . PHE A 1 91 ? -4.417 -5.860 -1.531 1.00 94.25 91 PHE A C 1
ATOM 689 O O . PHE A 1 91 ? -4.349 -6.091 -2.740 1.00 94.25 91 PHE A O 1
ATOM 696 N N . GLU A 1 92 ? -4.406 -4.628 -1.030 1.00 94.81 92 GLU A N 1
ATOM 697 C CA . GLU A 1 92 ? -4.155 -3.428 -1.830 1.00 94.81 92 GLU A CA 1
ATOM 698 C C . GLU A 1 92 ? -2.654 -3.126 -1.856 1.00 94.81 92 GLU A C 1
ATOM 700 O O . GLU A 1 92 ? -2.072 -2.625 -0.892 1.00 94.81 92 GLU A O 1
ATOM 705 N N . ILE A 1 93 ? -2.002 -3.471 -2.966 1.00 93.56 93 ILE A N 1
ATOM 706 C CA . ILE A 1 93 ? -0.562 -3.281 -3.160 1.00 93.56 93 ILE A CA 1
ATOM 707 C C . ILE A 1 93 ? -0.372 -2.435 -4.412 1.00 93.56 93 ILE A C 1
ATOM 709 O O . ILE A 1 93 ? -0.723 -2.858 -5.513 1.00 93.56 93 ILE A O 1
ATOM 713 N N . ASN A 1 94 ? 0.228 -1.259 -4.239 1.00 94.12 94 ASN A N 1
ATOM 714 C CA . ASN A 1 94 ? 0.426 -0.299 -5.319 1.00 94.12 94 ASN A CA 1
ATOM 715 C C . ASN A 1 94 ? 1.219 -0.881 -6.510 1.00 94.12 94 ASN A C 1
ATOM 717 O O . ASN A 1 94 ? 2.280 -1.494 -6.351 1.00 94.12 94 ASN A O 1
ATOM 721 N N . GLU A 1 95 ? 0.746 -0.608 -7.724 1.00 94.06 95 GLU A N 1
ATOM 722 C CA . GLU A 1 95 ? 1.255 -1.183 -8.973 1.00 94.06 95 GLU A CA 1
ATOM 723 C C . GLU A 1 95 ? 2.145 -0.206 -9.750 1.00 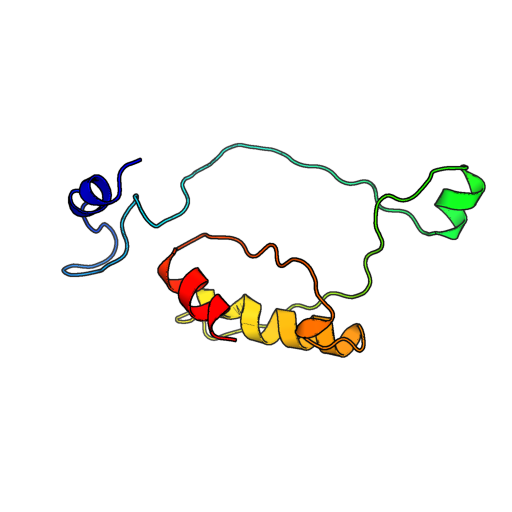94.06 95 GLU A C 1
ATOM 725 O O . GLU A 1 95 ? 1.931 0.041 -10.934 1.00 94.06 95 GLU A O 1
ATOM 730 N N . ALA A 1 96 ? 3.179 0.343 -9.101 1.00 93.38 96 ALA A N 1
ATOM 731 C CA . ALA A 1 96 ? 4.094 1.267 -9.786 1.00 93.38 96 ALA A CA 1
ATOM 732 C C . ALA A 1 96 ? 4.739 0.631 -11.036 1.00 93.38 96 ALA A C 1
ATOM 734 O O . ALA A 1 96 ? 4.852 1.271 -12.080 1.00 93.38 96 ALA A O 1
ATOM 735 N N . PHE A 1 97 ? 5.094 -0.658 -10.955 1.00 93.75 97 PHE A N 1
ATOM 736 C CA . PHE A 1 97 ? 5.518 -1.464 -12.102 1.00 93.75 97 PHE A CA 1
ATOM 737 C C . PHE A 1 97 ? 4.938 -2.881 -12.029 1.00 93.75 97 PHE A C 1
ATOM 739 O O . PHE A 1 97 ? 4.922 -3.510 -10.969 1.00 93.75 97 PHE A O 1
ATOM 746 N N . ALA A 1 98 ? 4.552 -3.456 -13.168 1.00 92.62 98 ALA A N 1
ATOM 747 C CA . ALA A 1 98 ? 4.071 -4.839 -13.208 1.00 92.62 98 ALA A CA 1
ATOM 748 C C . ALA A 1 98 ? 5.147 -5.842 -12.746 1.00 92.62 98 ALA A C 1
ATOM 750 O O . ALA A 1 98 ? 4.835 -6.830 -12.085 1.00 92.62 98 ALA A O 1
ATOM 751 N N . ALA A 1 99 ? 6.425 -5.571 -13.041 1.00 90.88 99 ALA A N 1
ATOM 752 C CA . ALA A 1 99 ? 7.542 -6.433 -12.650 1.00 90.88 99 ALA A CA 1
ATOM 753 C C . ALA A 1 99 ? 7.652 -6.603 -11.123 1.00 90.88 99 ALA A C 1
ATOM 755 O O . ALA A 1 99 ? 7.788 -7.729 -10.648 1.00 90.88 99 ALA A O 1
ATOM 756 N N . GLN A 1 100 ? 7.533 -5.511 -10.353 1.00 90.25 100 GLN A N 1
ATOM 757 C CA . GLN A 1 100 ? 7.520 -5.601 -8.887 1.00 90.25 100 GLN A CA 1
ATOM 758 C C . GLN A 1 100 ? 6.253 -6.305 -8.396 1.00 90.25 100 GLN A C 1
ATOM 760 O O . GLN A 1 100 ? 6.336 -7.181 -7.543 1.00 90.25 100 GLN A O 1
ATOM 765 N N . ARG A 1 101 ? 5.086 -5.995 -8.978 1.00 89.12 101 ARG A N 1
ATOM 766 C CA . ARG A 1 101 ? 3.803 -6.538 -8.523 1.00 89.12 101 ARG A CA 1
ATOM 767 C C . ARG A 1 101 ? 3.765 -8.057 -8.647 1.00 89.12 101 ARG A C 1
ATOM 769 O O . ARG A 1 101 ? 3.377 -8.735 -7.702 1.00 89.12 101 ARG A O 1
ATOM 776 N N . LEU A 1 102 ? 4.245 -8.589 -9.771 1.00 90.44 102 LEU A N 1
ATOM 777 C CA . LEU A 1 102 ? 4.362 -10.030 -9.996 1.00 90.44 102 LEU A CA 1
ATOM 778 C C . LEU A 1 102 ? 5.327 -10.710 -9.025 1.00 90.44 102 LEU A C 1
ATOM 780 O O . LEU A 1 102 ? 5.124 -11.874 -8.693 1.00 90.44 102 LEU A O 1
ATOM 784 N N . GLN A 1 103 ? 6.375 -10.017 -8.580 1.00 87.69 103 GLN A N 1
ATOM 785 C CA . GLN A 1 103 ? 7.283 -10.558 -7.575 1.00 87.69 103 GLN A CA 1
ATOM 786 C C . GLN A 1 103 ? 6.628 -10.587 -6.188 1.00 87.69 103 GLN A C 1
ATOM 788 O O . GLN A 1 103 ? 6.805 -11.557 -5.460 1.00 87.69 103 GLN A O 1
ATOM 793 N N . LEU A 1 104 ? 5.830 -9.569 -5.852 1.00 85.12 104 LEU A N 1
ATOM 794 C CA . LEU A 1 1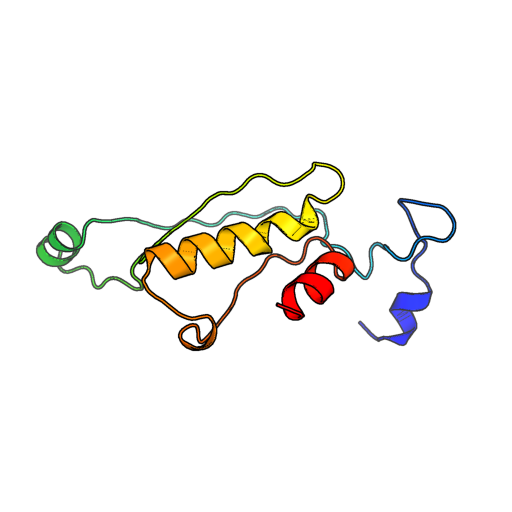04 ? 5.088 -9.492 -4.589 1.00 85.12 104 LEU A CA 1
ATOM 795 C C . LEU A 1 104 ? 3.946 -10.517 -4.487 1.00 85.12 104 LEU A C 1
ATOM 797 O O . LEU A 1 104 ? 3.548 -10.870 -3.390 1.00 85.12 104 LEU A O 1
ATOM 801 N N . LEU A 1 105 ? 3.410 -11.003 -5.608 1.00 83.06 105 LEU A N 1
ATOM 802 C CA . LEU A 1 105 ? 2.376 -12.051 -5.618 1.00 83.06 105 LEU A CA 1
ATOM 803 C C . LEU A 1 105 ? 2.933 -13.469 -5.422 1.00 83.06 105 LEU A C 1
ATOM 805 O O . LEU A 1 105 ? 2.167 -14.424 -5.366 1.00 83.06 105 LEU A O 1
ATOM 809 N N . LYS A 1 106 ? 4.258 -13.622 -5.386 1.00 73.69 106 LYS A N 1
ATOM 810 C CA . LYS A 1 106 ? 4.931 -14.909 -5.157 1.00 73.69 106 LYS A CA 1
ATOM 811 C C . LYS A 1 106 ? 5.349 -15.106 -3.695 1.00 73.69 106 LYS A C 1
ATOM 813 O O . LYS A 1 106 ? 6.141 -16.008 -3.427 1.00 73.69 106 LYS A O 1
ATOM 818 N N . ILE A 1 107 ? 4.897 -14.222 -2.805 1.00 61.53 107 ILE A N 1
ATOM 819 C CA . ILE A 1 107 ? 5.044 -14.334 -1.349 1.00 61.53 107 ILE A CA 1
ATOM 820 C C . ILE A 1 107 ? 3.905 -15.209 -0.837 1.00 61.53 107 ILE A C 1
ATOM 822 O O . ILE A 1 107 ? 4.190 -16.073 0.017 1.00 61.53 107 ILE A O 1
#